Protein AF-A0A848IWP8-F1 (afdb_monomer)

Sequence (128 aa):
MKSLIDKLKAKYPDLVPRMKITKEGTDLKVEIDFANPKYKLWFTDENSESYVVGIDFLHSHFDSGDSEFNQEAALEYIEDIMNDEVVAIGIKDKEKDFLIATMGREEGIKQYGTENEKIEVVSFTKEN

Secondary structure (DSSP, 8-state):
---HHHHHHHH-TTTGGGEEEEEETTEEEEEEE-SSTTEEEEEEEETTTEEEEEEEETTEE-----TT--HHHHHHHHHHHHTT-EEEEEE--SS--EEEEEEEHHHHHHHHSSS-TTEEEE-TT---

Solvent-accessible surface area (backbone atoms only — not comparable to full-atom values): 7222 Å² total; per-residue (Å²): 133,83,52,66,66,56,53,44,46,72,76,40,62,83,50,51,88,38,50,45,79,47,77,57,89,92,25,44,37,38,36,37,61,45,85,29,82,58,37,32,42,35,35,36,43,45,86,88,63,42,43,46,57,29,47,37,38,60,87,23,81,48,75,65,79,50,94,78,32,31,71,64,57,46,47,50,55,50,47,34,41,74,69,47,47,31,24,45,34,28,39,60,45,100,88,58,37,38,64,76,48,75,40,49,31,71,59,43,44,70,74,48,61,65,94,44,99,40,46,43,71,45,56,58,74,49,71,127

pLDDT: mean 71.05, std 11.41, range [45.16, 87.5]

Mean predicted aligned error: 8.87 Å

Organism: NCBI:txid2729599

Radius of gyration: 14.9 Å; Cα contacts (8 Å, |Δi|>4): 231; chains: 1; bounding box: 36×28×39 Å

Nearest PDB structures (foldseek):
  7zhm-assembly2_D  TM=5.541E-01  e=7.688E-01  Salmonella enterica subsp. enterica serovar Typhimurium
  4nck-assembly2_B  TM=4.415E-01  e=9.103E+00  Pyrococcus furiosus DSM 3638

Structure (mmCIF, N/CA/C/O backbone):
data_AF-A0A848IWP8-F1
#
_entry.id   AF-A0A848IWP8-F1
#
loop_
_atom_site.group_PDB
_atom_site.id
_atom_site.type_symbol
_atom_site.label_atom_id
_atom_site.label_alt_id
_atom_site.label_comp_id
_atom_site.label_asym_id
_atom_site.label_entity_id
_atom_site.label_seq_id
_atom_site.pdbx_PDB_ins_code
_atom_site.Cartn_x
_atom_site.Cartn_y
_atom_site.Cartn_z
_atom_site.occupancy
_atom_site.B_iso_or_equiv
_atom_site.auth_seq_id
_atom_site.auth_comp_id
_atom_site.auth_asym_id
_atom_site.auth_atom_id
_atom_site.pdbx_PDB_model_num
ATOM 1 N N . MET A 1 1 ? 13.155 -10.454 -18.792 1.00 57.91 1 MET A N 1
ATOM 2 C CA . MET A 1 1 ? 12.109 -10.524 -17.749 1.00 57.91 1 MET A CA 1
ATOM 3 C C . MET A 1 1 ? 11.425 -9.158 -17.704 1.00 57.91 1 MET A C 1
ATOM 5 O O . MET A 1 1 ? 12.130 -8.180 -17.914 1.00 57.91 1 MET A O 1
ATOM 9 N N . LYS A 1 2 ? 10.092 -9.063 -17.574 1.00 66.38 2 LYS A N 1
ATOM 10 C CA . LYS A 1 2 ? 9.397 -7.757 -17.475 1.00 66.38 2 LYS A CA 1
ATOM 11 C C . LYS A 1 2 ? 9.552 -7.204 -16.054 1.00 66.38 2 LYS A C 1
ATOM 13 O O . LYS A 1 2 ? 9.418 -7.987 -15.116 1.00 66.38 2 LYS A O 1
ATOM 18 N N . SER A 1 3 ? 9.800 -5.902 -15.901 1.00 78.00 3 SER A N 1
ATOM 19 C CA . SER A 1 3 ? 9.917 -5.258 -14.579 1.00 78.00 3 SER A CA 1
ATOM 20 C C . SER A 1 3 ? 8.578 -5.265 -13.825 1.00 78.00 3 SER A C 1
ATOM 22 O O . SER A 1 3 ? 7.523 -5.463 -14.437 1.00 78.00 3 SER A O 1
ATOM 24 N N . LEU A 1 4 ? 8.584 -5.058 -12.499 1.00 77.19 4 LEU A N 1
ATOM 25 C CA . LEU A 1 4 ? 7.340 -4.953 -11.711 1.00 77.19 4 LEU A CA 1
ATOM 26 C C . LEU A 1 4 ? 6.468 -3.802 -12.226 1.00 77.19 4 LEU A C 1
ATOM 28 O O . LEU A 1 4 ? 5.260 -3.952 -12.381 1.00 77.19 4 LEU A O 1
ATOM 32 N N . ILE A 1 5 ? 7.111 -2.703 -12.622 1.00 80.12 5 ILE A N 1
ATOM 33 C CA . ILE A 1 5 ? 6.477 -1.547 -13.257 1.00 80.12 5 ILE A CA 1
ATOM 34 C C . ILE A 1 5 ? 5.736 -1.954 -14.536 1.00 80.12 5 ILE A C 1
ATOM 36 O O . ILE A 1 5 ? 4.603 -1.528 -14.745 1.00 80.12 5 ILE A O 1
ATOM 40 N N . ASP A 1 6 ? 6.339 -2.784 -15.391 1.00 83.38 6 ASP A N 1
ATOM 41 C CA . ASP A 1 6 ? 5.694 -3.236 -16.631 1.00 83.38 6 ASP A CA 1
ATOM 42 C C . ASP A 1 6 ? 4.498 -4.156 -16.359 1.00 83.38 6 ASP A C 1
ATOM 44 O O . ASP A 1 6 ? 3.495 -4.083 -17.073 1.00 83.38 6 ASP A O 1
ATOM 48 N N . LYS A 1 7 ? 4.590 -5.018 -15.335 1.00 83.31 7 LYS A N 1
ATOM 49 C CA . LYS A 1 7 ? 3.475 -5.877 -14.900 1.00 83.31 7 LYS A CA 1
ATOM 50 C C . LYS A 1 7 ? 2.315 -5.030 -14.361 1.00 83.31 7 LYS A C 1
ATOM 52 O O . LYS A 1 7 ? 1.184 -5.212 -14.808 1.00 83.31 7 LYS A O 1
ATOM 57 N N . LEU A 1 8 ? 2.606 -4.053 -13.499 1.00 81.50 8 LEU A N 1
ATOM 58 C CA . LEU A 1 8 ? 1.615 -3.122 -12.951 1.00 81.50 8 LEU A CA 1
ATOM 59 C C . LEU A 1 8 ? 0.950 -2.284 -14.043 1.00 81.50 8 LEU A C 1
ATOM 61 O O . LEU A 1 8 ? -0.271 -2.243 -14.106 1.00 81.50 8 LEU A O 1
ATOM 65 N N . LYS A 1 9 ? 1.720 -1.692 -14.963 1.00 86.25 9 LYS A N 1
ATOM 66 C CA . LYS A 1 9 ? 1.172 -0.918 -16.093 1.00 86.25 9 LYS A CA 1
ATOM 67 C C . LYS A 1 9 ? 0.245 -1.743 -16.984 1.00 86.25 9 LYS A C 1
ATOM 69 O O . LYS A 1 9 ? -0.724 -1.210 -17.515 1.00 86.25 9 LYS A O 1
ATOM 74 N N . ALA A 1 10 ? 0.562 -3.023 -17.185 1.00 87.06 10 ALA A N 1
ATOM 75 C CA . ALA A 1 10 ? -0.248 -3.912 -18.008 1.00 87.06 10 ALA A CA 1
ATOM 76 C C . ALA A 1 10 ? -1.560 -4.317 -17.320 1.00 87.06 10 ALA A C 1
ATOM 78 O O . ALA A 1 10 ? -2.572 -4.461 -18.003 1.00 87.06 10 ALA A O 1
ATOM 79 N N . LYS A 1 11 ? -1.539 -4.515 -15.996 1.00 84.12 11 LYS A N 1
ATOM 80 C CA . LYS A 1 11 ? -2.695 -4.986 -15.221 1.00 84.12 11 LYS A CA 1
ATOM 81 C C . LYS A 1 11 ? -3.590 -3.844 -14.717 1.00 84.12 11 LYS A C 1
ATOM 83 O O . LYS A 1 11 ? -4.806 -3.993 -14.733 1.00 84.12 11 LYS A O 1
ATOM 88 N N . TYR A 1 12 ? -2.997 -2.703 -14.366 1.00 83.44 12 TYR A N 1
ATOM 89 C CA . TYR A 1 12 ? -3.645 -1.528 -13.771 1.00 83.44 12 TYR A CA 1
ATOM 90 C C . TYR A 1 12 ? -3.296 -0.234 -14.534 1.00 83.44 12 TYR A C 1
ATOM 92 O O . TYR A 1 12 ? -2.571 0.633 -14.033 1.00 83.44 12 TYR A O 1
ATOM 100 N N . PRO A 1 13 ? -3.765 -0.082 -15.787 1.00 86.06 13 PRO A N 1
ATOM 101 C CA . PRO A 1 13 ? -3.453 1.090 -16.609 1.00 86.06 13 PRO A CA 1
ATOM 102 C C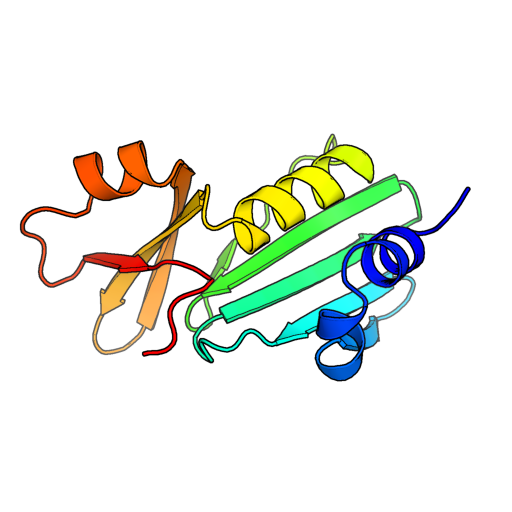 . PRO A 1 13 ? -4.000 2.407 -16.028 1.00 86.06 13 PRO A C 1
ATOM 104 O O . PRO A 1 13 ? -3.479 3.481 -16.326 1.00 86.06 13 PRO A O 1
ATOM 107 N N . ASP A 1 14 ? -5.029 2.335 -15.189 1.00 82.00 14 ASP A N 1
ATOM 108 C CA . ASP A 1 14 ? -5.663 3.446 -14.477 1.00 82.00 14 ASP A CA 1
ATOM 109 C C . ASP A 1 14 ? -4.813 4.003 -13.324 1.00 82.00 14 ASP A C 1
ATOM 111 O O . ASP A 1 14 ? -4.961 5.174 -12.963 1.00 82.00 14 ASP A O 1
ATOM 115 N N . LEU A 1 15 ? -3.882 3.207 -12.790 1.00 76.62 15 LEU A N 1
ATOM 116 C CA . LEU A 1 15 ? -2.915 3.660 -11.789 1.00 76.62 15 LEU A CA 1
ATOM 117 C C . LEU A 1 15 ? -1.764 4.447 -12.404 1.00 76.62 15 LEU A C 1
ATOM 119 O O . LEU A 1 15 ? -1.159 5.266 -11.721 1.00 76.62 15 LEU A O 1
ATOM 123 N N . VAL A 1 16 ? -1.468 4.251 -13.691 1.00 82.12 16 VAL A N 1
ATOM 124 C CA . VAL A 1 16 ? -0.308 4.862 -14.363 1.00 82.12 16 VAL A CA 1
ATOM 125 C C . VAL A 1 16 ? -0.255 6.389 -14.218 1.00 82.12 16 VAL A C 1
ATOM 127 O O . VAL A 1 16 ? 0.821 6.899 -13.909 1.00 82.12 16 VAL A O 1
ATOM 130 N N . PRO A 1 17 ? -1.364 7.143 -14.354 1.00 84.88 17 PRO A N 1
ATOM 131 C CA . PRO A 1 17 ? -1.364 8.588 -14.112 1.00 84.88 17 PRO A CA 1
ATOM 132 C C . PRO A 1 17 ? -1.088 8.989 -12.652 1.00 84.88 17 PRO A C 1
ATOM 134 O O . PRO A 1 17 ? -0.779 10.149 -12.395 1.00 84.88 17 PRO A O 1
ATOM 137 N N . ARG A 1 18 ? -1.226 8.056 -11.702 1.00 83.12 18 ARG A N 1
ATOM 138 C CA . ARG A 1 18 ? -1.004 8.245 -10.258 1.00 83.12 18 ARG A CA 1
ATOM 139 C C . ARG A 1 18 ? 0.368 7.748 -9.796 1.00 83.12 18 ARG A C 1
ATOM 141 O O . ARG A 1 18 ? 0.721 7.943 -8.636 1.00 83.12 18 ARG A O 1
ATOM 148 N N . MET A 1 19 ? 1.132 7.114 -10.688 1.00 86.75 19 MET A N 1
ATOM 149 C CA . MET A 1 19 ? 2.479 6.631 -10.402 1.00 86.75 19 MET A CA 1
ATOM 150 C C . MET A 1 19 ? 3.499 7.767 -10.515 1.00 86.75 19 MET A C 1
ATOM 152 O O . MET A 1 19 ? 3.607 8.429 -11.549 1.00 86.75 19 MET A O 1
ATOM 156 N N . LYS A 1 20 ? 4.319 7.933 -9.482 1.00 87.50 20 LYS A N 1
ATOM 157 C CA . LYS A 1 20 ? 5.521 8.769 -9.478 1.00 87.50 20 LYS A CA 1
ATOM 158 C C . LYS A 1 20 ? 6.731 7.856 -9.416 1.00 87.50 20 LYS A C 1
ATOM 160 O O . LYS A 1 20 ? 6.817 7.000 -8.546 1.00 87.50 20 LYS A O 1
ATOM 165 N N . ILE A 1 21 ? 7.650 8.017 -10.360 1.00 86.12 21 ILE A N 1
ATOM 166 C CA . ILE A 1 21 ? 8.861 7.198 -10.438 1.00 86.12 21 ILE A CA 1
ATOM 167 C C . ILE A 1 21 ? 10.052 8.111 -10.175 1.00 86.12 21 ILE A C 1
ATOM 169 O O . ILE A 1 21 ? 10.294 9.048 -10.939 1.00 86.12 21 ILE A O 1
ATOM 173 N N . THR A 1 22 ? 10.790 7.818 -9.113 1.00 85.75 22 THR A N 1
ATOM 174 C CA . THR A 1 22 ? 11.962 8.569 -8.666 1.00 85.75 22 THR A CA 1
ATOM 175 C C . THR A 1 22 ? 13.165 7.637 -8.646 1.00 85.75 22 THR A C 1
ATOM 177 O O . THR A 1 22 ? 13.056 6.473 -8.274 1.00 85.75 22 THR A O 1
ATOM 180 N N . LYS A 1 23 ? 14.329 8.133 -9.069 1.00 81.56 23 LYS A N 1
ATOM 181 C CA . LYS A 1 23 ? 15.581 7.380 -8.981 1.00 81.56 23 LYS A CA 1
ATOM 182 C C . LYS A 1 23 ? 16.360 7.832 -7.750 1.00 81.56 23 LYS A C 1
ATOM 184 O O . LYS A 1 23 ? 16.725 9.004 -7.671 1.00 81.56 23 LYS A O 1
ATOM 189 N N . GLU A 1 24 ? 16.642 6.908 -6.840 1.00 77.62 24 GLU A N 1
ATOM 190 C CA . GLU A 1 24 ? 17.393 7.155 -5.608 1.00 77.62 24 GLU A CA 1
ATOM 191 C C . GLU A 1 24 ? 18.657 6.288 -5.623 1.00 77.62 24 GLU A C 1
ATOM 193 O O . GLU A 1 24 ? 18.628 5.092 -5.368 1.00 77.62 24 GLU A O 1
ATOM 198 N N . GLY A 1 25 ? 19.791 6.877 -6.016 1.00 77.12 25 GLY A N 1
ATOM 199 C CA . GLY A 1 25 ? 21.030 6.115 -6.195 1.00 77.12 25 GLY A CA 1
ATOM 200 C C . GLY A 1 25 ? 20.933 5.085 -7.329 1.00 77.12 25 GLY A C 1
ATOM 201 O O . GLY A 1 25 ? 20.764 5.453 -8.499 1.00 77.12 25 GLY A O 1
ATOM 202 N N . THR A 1 26 ? 21.107 3.806 -6.989 1.00 71.06 26 THR A N 1
ATOM 203 C CA . THR A 1 26 ? 20.940 2.666 -7.908 1.00 71.06 26 THR A CA 1
ATOM 204 C C . THR A 1 26 ? 19.492 2.228 -8.057 1.00 71.06 26 THR A C 1
ATOM 206 O O . THR A 1 26 ? 19.175 1.581 -9.054 1.00 71.06 26 THR A O 1
ATOM 209 N N . ASP A 1 27 ? 18.623 2.645 -7.141 1.00 71.94 27 ASP A N 1
ATOM 210 C CA . ASP A 1 27 ? 17.312 2.042 -6.966 1.00 71.94 27 ASP A CA 1
ATOM 211 C C . ASP A 1 27 ? 16.232 2.897 -7.636 1.00 71.94 27 ASP A C 1
ATOM 213 O O . ASP A 1 27 ? 16.333 4.129 -7.761 1.00 71.94 27 ASP A O 1
ATOM 217 N N . LEU A 1 28 ? 15.185 2.230 -8.119 1.00 76.31 28 LEU A N 1
ATOM 218 C CA . LEU A 1 28 ? 13.989 2.892 -8.632 1.00 76.31 28 LEU A CA 1
ATOM 219 C C . LEU A 1 28 ? 12.905 2.835 -7.571 1.00 76.31 28 LEU A C 1
ATOM 221 O O . LEU A 1 28 ? 12.390 1.760 -7.285 1.00 76.31 28 LEU A O 1
ATOM 225 N N . LYS A 1 29 ? 12.525 3.998 -7.043 1.00 79.62 29 LYS A N 1
ATOM 226 C CA . LYS A 1 29 ? 11.368 4.149 -6.172 1.00 79.62 29 LYS A CA 1
ATOM 227 C C . LYS A 1 29 ? 10.143 4.463 -7.015 1.00 79.62 29 LYS A C 1
ATOM 229 O O . LYS A 1 29 ? 10.140 5.407 -7.808 1.00 79.62 29 LYS A O 1
ATOM 234 N N . VAL A 1 30 ? 9.086 3.695 -6.830 1.00 80.56 30 VAL A N 1
ATOM 235 C CA . VAL A 1 30 ? 7.787 3.939 -7.447 1.00 80.56 30 VAL A CA 1
ATOM 236 C C . VAL A 1 30 ? 6.796 4.206 -6.344 1.00 80.56 30 VAL A C 1
ATOM 238 O O . VAL A 1 30 ? 6.627 3.366 -5.478 1.00 80.56 30 VAL A O 1
ATOM 241 N N . GLU A 1 31 ? 6.138 5.352 -6.387 1.00 84.69 31 GLU A N 1
ATOM 242 C CA . GLU A 1 31 ? 5.076 5.729 -5.462 1.00 84.69 31 GLU A CA 1
ATOM 243 C C . GLU A 1 31 ? 3.750 5.768 -6.225 1.00 84.69 31 GLU A C 1
ATOM 245 O O . GLU A 1 31 ? 3.688 6.306 -7.330 1.00 84.69 31 GLU A O 1
ATOM 250 N N . ILE A 1 32 ? 2.687 5.204 -5.659 1.00 81.62 32 ILE A N 1
ATOM 251 C CA . ILE A 1 32 ? 1.335 5.240 -6.223 1.00 81.62 32 ILE A CA 1
ATOM 252 C C . ILE A 1 32 ? 0.434 5.965 -5.230 1.00 81.62 32 ILE A C 1
ATOM 254 O O . ILE A 1 32 ? 0.215 5.484 -4.116 1.00 81.62 32 ILE A O 1
ATOM 258 N N . ASP A 1 33 ? -0.079 7.127 -5.640 1.00 76.69 33 ASP A N 1
ATOM 259 C CA . ASP A 1 33 ? -1.048 7.890 -4.852 1.00 76.69 33 ASP A CA 1
ATOM 260 C C . ASP A 1 33 ? -2.449 7.259 -4.997 1.00 76.69 33 ASP A C 1
ATOM 262 O O . ASP A 1 33 ? -2.956 7.073 -6.110 1.00 76.69 33 ASP A O 1
ATOM 266 N N . PHE A 1 34 ? -3.099 6.944 -3.875 1.00 71.75 34 PHE A N 1
ATOM 267 C CA . PHE A 1 34 ? -4.461 6.400 -3.851 1.00 71.75 34 PHE A CA 1
ATOM 268 C C . PHE A 1 34 ? -5.515 7.501 -3.696 1.00 71.75 34 PHE A C 1
ATOM 270 O O . PHE A 1 34 ? -5.205 8.648 -3.381 1.00 71.75 34 PHE A O 1
ATOM 277 N N . ALA A 1 35 ? -6.790 7.151 -3.920 1.00 66.44 35 ALA A N 1
ATOM 278 C CA . ALA A 1 35 ? -7.904 8.083 -3.712 1.00 66.44 35 ALA A CA 1
ATOM 279 C C . ALA A 1 35 ? -7.999 8.535 -2.244 1.00 66.44 35 ALA A C 1
ATOM 281 O O . ALA A 1 35 ? -8.360 9.676 -1.965 1.00 66.44 35 ALA A O 1
ATOM 282 N N . ASN A 1 36 ? -7.618 7.659 -1.309 1.00 66.38 36 ASN A N 1
ATOM 283 C CA . ASN A 1 36 ? -7.418 8.026 0.081 1.00 66.38 36 ASN A CA 1
ATOM 284 C C . ASN A 1 36 ? -6.022 8.663 0.253 1.00 66.38 36 ASN A C 1
ATOM 286 O O . ASN A 1 36 ? -5.023 7.944 0.203 1.00 66.38 36 ASN A O 1
ATOM 290 N N . PRO A 1 37 ? -5.923 9.986 0.500 1.00 64.56 37 PRO A N 1
ATOM 291 C CA . PRO A 1 37 ? -4.642 10.697 0.554 1.00 64.56 37 PRO A CA 1
ATOM 292 C C . PRO A 1 37 ? -3.796 10.326 1.776 1.00 64.56 37 PRO A C 1
ATOM 294 O O . PRO A 1 37 ? -2.634 10.717 1.856 1.00 64.56 37 PRO A O 1
ATOM 297 N N . LYS A 1 38 ? -4.370 9.581 2.732 1.00 62.59 38 LYS A N 1
ATOM 298 C CA . LYS A 1 38 ? -3.642 9.006 3.867 1.00 62.59 38 LYS A CA 1
ATOM 299 C C . LYS A 1 38 ? -2.703 7.867 3.459 1.00 62.59 38 LYS A C 1
ATOM 301 O O . LYS A 1 38 ? -1.975 7.391 4.324 1.00 62.59 38 LYS A O 1
ATOM 306 N N . TYR A 1 39 ? -2.762 7.434 2.196 1.00 67.62 39 TYR A N 1
ATOM 307 C CA . TYR A 1 39 ? -2.044 6.277 1.686 1.00 67.62 39 TYR A CA 1
ATOM 308 C C . TYR A 1 39 ? -1.219 6.593 0.459 1.00 67.62 39 TYR A C 1
ATOM 310 O O . TYR A 1 39 ? -1.699 7.166 -0.524 1.00 67.62 39 TYR A O 1
ATOM 318 N N . LYS A 1 40 ? 0.003 6.075 0.495 1.00 70.94 40 LYS A N 1
ATOM 319 C CA . LYS A 1 40 ? 0.809 5.842 -0.693 1.00 70.94 40 LYS A CA 1
ATOM 320 C C . LYS A 1 40 ? 1.378 4.445 -0.616 1.00 70.94 40 LYS A C 1
ATOM 322 O O . LYS A 1 40 ? 1.907 4.046 0.418 1.00 70.94 40 LYS A O 1
ATOM 327 N N . LEU A 1 41 ? 1.277 3.721 -1.715 1.00 74.00 41 LEU A N 1
ATOM 328 C CA . LEU A 1 41 ? 2.076 2.522 -1.906 1.00 74.00 41 LEU A CA 1
ATOM 329 C C . LEU A 1 41 ? 3.422 2.967 -2.452 1.00 74.00 41 LEU A C 1
ATOM 331 O O . LEU A 1 41 ? 3.454 3.790 -3.369 1.00 74.00 41 LEU A O 1
ATOM 335 N N . TRP A 1 42 ? 4.512 2.417 -1.940 1.00 75.94 42 TRP A N 1
ATOM 336 C CA . TRP A 1 42 ? 5.806 2.572 -2.579 1.00 75.94 42 TRP A CA 1
ATOM 337 C C . TRP A 1 42 ? 6.502 1.234 -2.745 1.00 75.94 42 TRP A C 1
ATOM 339 O O . TRP A 1 42 ? 6.321 0.333 -1.929 1.00 75.94 42 TRP A O 1
ATOM 349 N N . PHE A 1 43 ? 7.297 1.115 -3.803 1.00 74.75 43 PHE A N 1
ATOM 350 C CA . PHE A 1 43 ? 8.243 0.022 -3.917 1.00 74.75 43 PHE A CA 1
ATOM 351 C C . PHE A 1 43 ? 9.579 0.455 -4.496 1.00 74.75 43 PHE A C 1
ATOM 353 O O . PHE A 1 43 ? 9.628 1.334 -5.361 1.00 74.75 43 PHE A O 1
ATOM 360 N N . THR A 1 44 ? 10.652 -0.153 -3.998 1.00 70.88 44 THR A N 1
ATOM 361 C CA . THR A 1 44 ? 12.012 0.012 -4.513 1.00 70.88 44 THR A CA 1
ATOM 362 C C . THR A 1 44 ? 12.435 -1.230 -5.286 1.00 70.88 44 THR A C 1
ATOM 364 O O . THR A 1 44 ? 12.174 -2.354 -4.871 1.00 70.88 44 THR A O 1
ATOM 367 N N . ASP A 1 45 ? 13.057 -1.021 -6.442 1.00 67.81 45 ASP A N 1
ATOM 368 C CA . ASP A 1 45 ? 13.822 -2.055 -7.144 1.00 67.81 45 ASP A CA 1
ATOM 369 C C . ASP A 1 45 ? 15.261 -1.995 -6.618 1.00 67.81 45 ASP A C 1
ATOM 371 O O . ASP A 1 45 ? 16.086 -1.251 -7.155 1.00 67.81 45 ASP A O 1
ATOM 375 N N . GLU A 1 46 ? 15.525 -2.690 -5.507 1.00 56.69 46 GLU A N 1
ATOM 376 C CA . GLU A 1 46 ? 16.876 -2.823 -4.962 1.00 56.69 46 GLU A CA 1
ATOM 377 C C . GLU A 1 46 ? 17.593 -3.948 -5.715 1.00 56.69 46 GLU A C 1
ATOM 379 O O . GLU A 1 46 ? 17.258 -5.127 -5.590 1.00 56.69 46 GLU A O 1
ATOM 384 N N . ASN A 1 47 ? 18.579 -3.583 -6.540 1.00 54.31 47 ASN A N 1
ATOM 385 C CA . ASN A 1 47 ? 19.462 -4.520 -7.245 1.00 54.31 47 ASN A CA 1
ATOM 386 C C . ASN A 1 47 ? 18.760 -5.755 -7.857 1.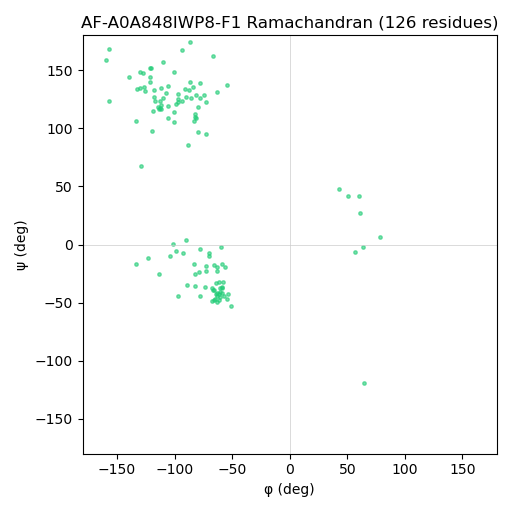00 54.31 47 ASN A C 1
ATOM 388 O O . ASN A 1 47 ? 19.255 -6.878 -7.750 1.00 54.31 47 ASN A O 1
ATOM 392 N N . SER A 1 48 ? 17.654 -5.549 -8.581 1.00 52.81 48 SER A N 1
ATOM 393 C CA . SER A 1 48 ? 16.990 -6.529 -9.459 1.00 52.81 48 SER A CA 1
ATOM 394 C C . SER A 1 48 ? 16.403 -7.799 -8.822 1.00 52.81 48 SER A C 1
ATOM 396 O O . SER A 1 48 ? 15.782 -8.577 -9.552 1.00 52.81 48 SER A O 1
ATOM 398 N N . GLU A 1 49 ? 16.532 -8.012 -7.508 1.00 52.53 49 GLU A N 1
ATOM 399 C CA . GLU A 1 49 ? 16.050 -9.237 -6.843 1.00 52.53 49 GLU A CA 1
ATOM 400 C C . GLU A 1 49 ? 15.255 -9.005 -5.549 1.00 52.53 49 GLU A C 1
ATOM 402 O O . GLU A 1 49 ? 14.497 -9.897 -5.166 1.00 52.53 49 GLU A O 1
ATOM 407 N N . SER A 1 50 ? 15.333 -7.824 -4.927 1.00 55.22 50 SER A N 1
ATOM 408 C CA . SER A 1 50 ? 14.567 -7.493 -3.720 1.00 55.22 50 SER A CA 1
ATOM 409 C C . SER A 1 50 ? 13.615 -6.327 -3.961 1.00 55.22 50 SER A C 1
ATOM 411 O O . SER A 1 50 ? 14.013 -5.259 -4.432 1.00 55.22 50 SER A O 1
ATOM 413 N N . TYR A 1 51 ? 12.342 -6.546 -3.627 1.00 63.2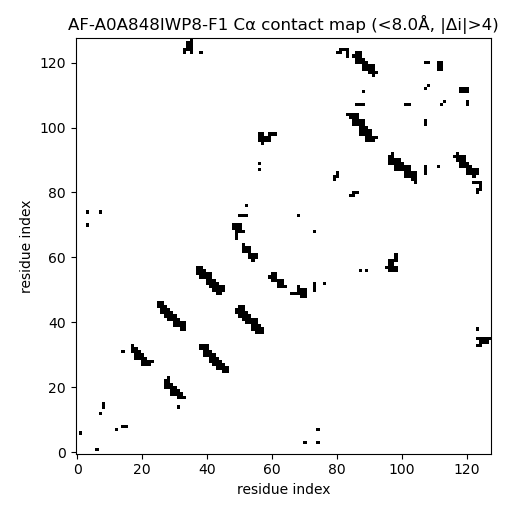2 51 TYR A N 1
ATOM 414 C CA . TYR A 1 51 ? 11.301 -5.527 -3.688 1.00 63.22 51 TYR A CA 1
ATOM 415 C C . TYR A 1 51 ? 10.826 -5.229 -2.279 1.00 63.22 51 TYR A C 1
ATOM 417 O O . TYR A 1 51 ? 10.231 -6.089 -1.635 1.00 63.22 51 TYR A O 1
ATOM 425 N N . VAL A 1 52 ? 11.019 -3.999 -1.819 1.00 61.69 52 VAL A N 1
ATOM 426 C CA . VAL A 1 52 ? 10.303 -3.538 -0.630 1.00 61.69 52 VAL A CA 1
ATOM 427 C C . VAL A 1 52 ? 8.966 -3.016 -1.101 1.00 61.69 52 VAL A C 1
ATOM 429 O O . VAL A 1 52 ? 8.934 -2.174 -1.989 1.00 61.69 52 VAL A O 1
ATOM 432 N N . VAL A 1 53 ? 7.868 -3.507 -0.534 1.00 62.53 53 VAL A N 1
ATOM 433 C CA . VAL A 1 53 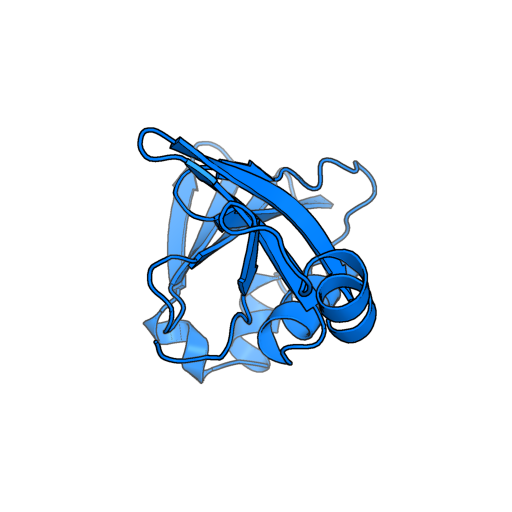? 6.552 -2.897 -0.725 1.00 62.53 53 VAL A CA 1
ATOM 434 C C . VAL A 1 53 ? 6.121 -2.313 0.603 1.00 62.53 53 VAL A C 1
ATOM 436 O O . VAL A 1 53 ? 5.971 -3.036 1.589 1.00 62.53 53 VAL A O 1
ATOM 439 N N . GLY A 1 54 ? 5.967 -0.994 0.624 1.00 62.44 54 GLY A N 1
ATOM 440 C CA . GLY A 1 54 ? 5.606 -0.247 1.812 1.00 62.44 54 GLY A CA 1
ATOM 441 C C . GLY A 1 54 ? 4.320 0.536 1.621 1.00 62.44 54 GLY A C 1
ATOM 442 O O . GLY A 1 54 ? 3.966 0.968 0.520 1.00 62.44 54 GLY A O 1
ATOM 443 N N . ILE A 1 55 ? 3.632 0.743 2.736 1.00 64.38 55 ILE A N 1
ATOM 444 C CA . ILE A 1 55 ? 2.458 1.600 2.827 1.00 64.38 55 ILE A CA 1
ATOM 445 C C . ILE A 1 55 ? 2.854 2.791 3.688 1.00 64.38 55 ILE A C 1
ATOM 447 O O . ILE A 1 55 ? 3.191 2.617 4.857 1.00 64.38 55 ILE A O 1
ATOM 451 N N . ASP A 1 56 ? 2.827 3.991 3.116 1.00 63.22 56 ASP A N 1
ATOM 452 C CA . ASP A 1 56 ? 2.896 5.219 3.902 1.00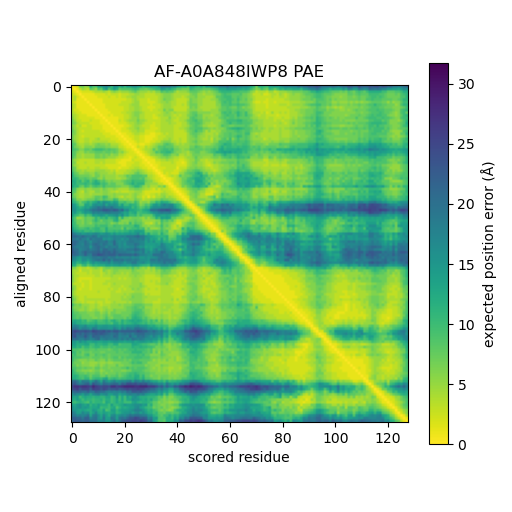 63.22 56 ASP A CA 1
ATOM 453 C C . ASP A 1 56 ? 1.500 5.477 4.465 1.00 63.22 56 ASP A C 1
ATOM 455 O O . ASP A 1 56 ? 0.614 5.959 3.757 1.00 63.22 56 ASP A O 1
ATOM 459 N N . PHE A 1 57 ? 1.293 5.061 5.714 1.00 59.41 57 PHE A N 1
ATOM 460 C CA . PHE A 1 57 ? 0.097 5.376 6.481 1.00 59.41 57 PHE A CA 1
ATOM 461 C C . PHE A 1 57 ? 0.427 6.514 7.438 1.00 59.41 57 PHE A C 1
ATOM 463 O O . PHE A 1 57 ? 1.109 6.305 8.441 1.00 59.41 57 PHE A O 1
ATOM 470 N N . LEU A 1 58 ? -0.057 7.719 7.124 1.00 52.38 58 LEU A N 1
ATOM 471 C CA . LEU A 1 58 ? 0.065 8.896 7.991 1.00 52.38 58 LEU A CA 1
ATOM 472 C C . LEU A 1 58 ? 1.515 9.164 8.482 1.00 52.38 58 LEU A C 1
ATOM 474 O O . LEU A 1 58 ? 1.730 9.517 9.640 1.00 52.38 58 LEU A O 1
ATOM 478 N N . HIS A 1 59 ? 2.509 9.022 7.590 1.00 49.44 59 HIS A N 1
ATOM 479 C CA . HIS A 1 59 ? 3.957 9.183 7.833 1.00 49.44 59 HIS A CA 1
ATOM 480 C C . HIS A 1 59 ? 4.668 8.012 8.528 1.00 49.44 59 HIS A C 1
ATOM 482 O O . HIS A 1 59 ? 5.859 8.117 8.848 1.00 49.44 59 HIS A O 1
ATOM 488 N N . SER A 1 60 ? 3.984 6.889 8.745 1.00 45.50 60 SER A N 1
ATOM 489 C CA . SER A 1 60 ? 4.591 5.664 9.262 1.00 45.50 60 SER A CA 1
ATOM 490 C C . SER A 1 60 ? 4.937 4.699 8.135 1.00 45.50 60 SER A C 1
ATOM 492 O O . SER A 1 60 ? 4.106 4.392 7.285 1.00 45.50 60 SER A O 1
ATOM 494 N N . HIS A 1 61 ? 6.181 4.219 8.153 1.00 50.28 61 HIS A N 1
ATOM 495 C CA . HIS A 1 61 ? 6.724 3.290 7.169 1.00 50.28 61 HIS A CA 1
ATOM 496 C C . HIS A 1 61 ? 6.623 1.874 7.739 1.00 50.28 61 HIS A C 1
ATOM 498 O O . HIS A 1 61 ? 7.131 1.624 8.832 1.00 50.28 61 HIS A O 1
ATOM 504 N N . PHE A 1 62 ? 5.993 0.956 7.009 1.00 49.50 62 PHE A N 1
ATOM 505 C CA . PHE A 1 62 ? 6.148 -0.472 7.267 1.00 49.50 62 PHE A CA 1
ATOM 506 C C . PHE A 1 62 ? 7.022 -1.053 6.170 1.00 49.50 62 PHE A C 1
ATOM 508 O O . PHE A 1 62 ? 6.624 -1.101 5.007 1.00 49.50 62 PHE A O 1
ATOM 515 N N . ASP A 1 63 ? 8.238 -1.401 6.562 1.00 52.88 63 ASP A N 1
ATOM 516 C CA . ASP A 1 63 ? 9.160 -2.153 5.736 1.00 52.88 63 ASP A CA 1
ATOM 517 C C . ASP A 1 63 ? 8.773 -3.623 5.886 1.00 52.88 63 ASP A C 1
ATOM 519 O O . ASP A 1 63 ? 8.862 -4.179 6.983 1.00 52.88 63 ASP A O 1
ATOM 523 N N . SER A 1 64 ? 8.263 -4.230 4.813 1.00 50.28 64 SER A N 1
ATOM 524 C CA . SER A 1 64 ? 8.016 -5.671 4.813 1.00 50.28 64 SER A CA 1
ATOM 525 C C . SER A 1 64 ? 9.318 -6.453 4.969 1.00 50.28 64 SER A C 1
ATOM 527 O O . SER A 1 64 ? 9.231 -7.587 5.421 1.00 50.28 64 SER A O 1
ATOM 529 N N . GLY A 1 65 ? 10.487 -5.843 4.698 1.00 45.16 65 GLY A N 1
ATOM 530 C CA . GLY A 1 65 ? 11.822 -6.196 5.202 1.00 45.16 65 GLY A CA 1
ATOM 531 C C . GLY A 1 65 ? 12.333 -7.618 4.960 1.00 45.16 65 GLY A C 1
ATOM 532 O O . GLY A 1 65 ? 13.486 -7.908 5.278 1.00 45.16 65 GLY A O 1
ATOM 533 N N . ASP A 1 66 ? 11.512 -8.515 4.424 1.00 51.75 66 ASP A N 1
ATOM 534 C CA . ASP A 1 66 ? 11.859 -9.907 4.243 1.00 51.75 66 ASP A CA 1
ATOM 535 C C . ASP A 1 66 ? 12.716 -10.024 2.992 1.00 51.75 66 ASP A C 1
ATOM 537 O O . ASP A 1 66 ? 12.285 -9.760 1.871 1.00 51.75 66 ASP A O 1
ATOM 541 N N . SER A 1 67 ? 13.946 -10.489 3.182 1.00 46.69 67 SER A N 1
ATOM 542 C CA . SER A 1 67 ? 14.906 -10.759 2.111 1.00 46.69 67 SER A CA 1
ATOM 543 C C . SER A 1 67 ? 14.426 -11.807 1.090 1.00 46.69 67 SER A C 1
ATOM 545 O O . SER A 1 67 ? 15.143 -12.098 0.137 1.00 46.69 67 SER A O 1
ATOM 547 N N . GLU A 1 68 ? 13.239 -12.392 1.290 1.00 52.84 68 GLU A N 1
ATOM 548 C CA . GLU A 1 68 ? 12.578 -13.346 0.390 1.00 52.84 68 GLU A CA 1
ATOM 549 C C . GLU A 1 68 ? 11.450 -12.717 -0.457 1.00 52.84 68 GLU A C 1
ATOM 551 O O . GLU A 1 68 ? 10.838 -13.411 -1.275 1.00 52.84 68 GLU A O 1
ATOM 556 N N . PHE A 1 69 ? 11.174 -11.413 -0.314 1.00 62.66 69 PHE A N 1
ATOM 557 C CA . PHE A 1 69 ? 10.135 -10.727 -1.087 1.00 62.66 69 PHE A CA 1
ATOM 558 C C . PHE A 1 69 ? 10.562 -10.532 -2.553 1.00 62.66 69 PHE A C 1
ATOM 560 O O . PHE A 1 69 ? 11.253 -9.583 -2.933 1.00 62.66 69 PHE A O 1
ATOM 567 N N . ASN A 1 70 ? 10.144 -11.476 -3.397 1.00 71.38 70 ASN A N 1
ATOM 568 C CA . ASN A 1 70 ? 10.381 -11.450 -4.837 1.00 71.38 70 ASN A CA 1
ATOM 569 C C . ASN A 1 70 ? 9.296 -10.647 -5.590 1.00 71.38 70 ASN A C 1
ATOM 571 O O . ASN A 1 70 ? 8.287 -10.218 -5.031 1.00 71.38 70 ASN A O 1
ATOM 575 N N . GLN A 1 71 ? 9.482 -10.467 -6.902 1.00 74.44 71 GLN A N 1
ATOM 576 C CA . GLN A 1 71 ? 8.576 -9.686 -7.757 1.00 74.44 71 GLN A CA 1
ATOM 577 C C . GLN A 1 71 ? 7.118 -10.185 -7.758 1.00 74.44 71 GLN A C 1
ATOM 579 O O . GLN A 1 71 ? 6.201 -9.402 -7.999 1.00 74.44 71 GLN A O 1
ATOM 584 N N . GLU A 1 72 ? 6.902 -11.491 -7.599 1.00 78.44 72 GLU A N 1
ATOM 585 C CA . GLU A 1 72 ? 5.567 -12.097 -7.638 1.00 78.44 72 GLU A CA 1
ATOM 586 C C . GLU A 1 72 ? 4.834 -11.852 -6.325 1.00 78.44 72 GLU A C 1
ATOM 588 O O . GLU A 1 72 ? 3.707 -11.372 -6.371 1.00 78.44 72 GLU A O 1
ATOM 593 N N . ALA A 1 73 ? 5.512 -12.037 -5.189 1.00 76.81 73 ALA A N 1
ATOM 594 C CA . ALA A 1 73 ? 4.989 -11.679 -3.872 1.00 76.81 73 ALA A CA 1
ATOM 595 C C . ALA A 1 73 ? 4.689 -10.173 -3.765 1.00 76.81 73 ALA A C 1
ATOM 597 O O . ALA A 1 73 ? 3.642 -9.774 -3.261 1.00 76.81 73 ALA A O 1
ATOM 598 N N . ALA A 1 74 ? 5.569 -9.325 -4.311 1.00 75.31 74 ALA A N 1
ATOM 599 C CA . ALA A 1 74 ? 5.342 -7.883 -4.376 1.00 75.31 74 ALA A CA 1
ATOM 600 C C . ALA A 1 74 ? 4.098 -7.532 -5.198 1.00 75.31 74 ALA A C 1
ATOM 602 O O . ALA A 1 74 ? 3.324 -6.665 -4.803 1.00 75.31 74 ALA A O 1
ATOM 603 N N . LEU A 1 75 ? 3.893 -8.197 -6.338 1.00 78.50 75 LEU A N 1
ATOM 604 C CA . LEU A 1 75 ? 2.702 -7.977 -7.147 1.00 78.50 75 LEU A CA 1
ATOM 605 C C . LEU A 1 75 ? 1.444 -8.470 -6.424 1.00 78.50 75 LEU A C 1
ATOM 607 O O . LEU A 1 75 ? 0.499 -7.701 -6.344 1.00 78.50 75 LEU A O 1
ATOM 611 N N . GLU A 1 76 ? 1.445 -9.686 -5.876 1.00 81.62 76 GLU A N 1
ATOM 612 C CA . GLU A 1 76 ? 0.319 -10.261 -5.123 1.00 81.62 76 GLU A CA 1
ATOM 613 C C . GLU A 1 76 ? -0.108 -9.346 -3.970 1.00 81.62 76 GLU A C 1
ATOM 615 O O . GLU A 1 76 ? -1.268 -8.960 -3.891 1.00 81.62 76 GLU A O 1
ATOM 620 N N . TYR A 1 77 ? 0.845 -8.851 -3.178 1.00 77.44 77 TYR A N 1
ATOM 621 C CA . TYR A 1 77 ? 0.548 -7.908 -2.100 1.00 77.44 77 TYR A CA 1
ATOM 622 C C . TYR A 1 77 ? -0.087 -6.598 -2.600 1.00 77.44 77 TYR A C 1
ATOM 624 O O . TYR A 1 77 ? -0.992 -6.047 -1.972 1.00 77.44 77 TYR A O 1
ATOM 632 N N . ILE A 1 78 ? 0.349 -6.089 -3.759 1.00 78.12 78 ILE A N 1
ATOM 633 C CA . ILE A 1 78 ? -0.285 -4.924 -4.390 1.00 78.12 78 ILE A CA 1
ATOM 634 C C . ILE A 1 78 ? -1.706 -5.268 -4.845 1.00 78.12 78 ILE A C 1
ATOM 636 O O . ILE A 1 78 ? -2.601 -4.438 -4.705 1.00 78.12 78 ILE A O 1
ATOM 640 N N . GLU A 1 79 ? -1.936 -6.468 -5.372 1.00 80.94 79 GLU A N 1
ATOM 641 C CA . GLU A 1 79 ? -3.265 -6.922 -5.786 1.00 80.94 79 GLU A CA 1
ATOM 642 C C . GLU A 1 79 ? -4.226 -7.010 -4.600 1.00 80.94 79 GLU A C 1
ATOM 644 O O . GLU A 1 79 ? -5.335 -6.485 -4.696 1.00 80.94 79 GLU A O 1
ATOM 649 N N . ASP A 1 80 ? -3.782 -7.556 -3.470 1.00 80.69 80 ASP A N 1
ATOM 650 C CA . ASP A 1 80 ? -4.571 -7.632 -2.237 1.00 80.69 80 ASP A CA 1
ATOM 651 C C . ASP A 1 80 ? -4.988 -6.235 -1.748 1.00 80.69 80 ASP A C 1
ATOM 653 O O . ASP A 1 80 ? -6.137 -6.012 -1.349 1.00 80.69 80 ASP A O 1
ATOM 657 N N . ILE A 1 81 ? -4.072 -5.260 -1.821 1.00 77.12 81 ILE A N 1
ATOM 658 C CA . ILE A 1 81 ? -4.347 -3.849 -1.503 1.00 77.12 81 ILE A CA 1
ATOM 659 C C . ILE A 1 81 ? -5.378 -3.270 -2.478 1.00 77.12 81 ILE A C 1
ATOM 661 O O . ILE A 1 81 ? -6.355 -2.645 -2.061 1.00 77.12 81 ILE A O 1
ATOM 665 N N . MET A 1 82 ? -5.169 -3.471 -3.781 1.00 76.69 82 MET A N 1
ATOM 666 C CA . MET A 1 82 ? -6.034 -2.944 -4.841 1.00 76.69 82 MET A CA 1
ATOM 667 C C . MET A 1 82 ? -7.452 -3.527 -4.792 1.00 76.69 82 MET A C 1
ATOM 669 O O . MET A 1 82 ? -8.410 -2.826 -5.121 1.00 76.69 82 MET A O 1
ATOM 673 N N . ASN A 1 83 ? -7.589 -4.786 -4.373 1.00 80.31 83 ASN A N 1
ATOM 674 C CA . ASN A 1 83 ? -8.858 -5.507 -4.283 1.00 80.31 83 ASN A CA 1
ATOM 675 C C . ASN A 1 83 ? -9.559 -5.344 -2.923 1.00 80.31 83 ASN A C 1
ATOM 677 O O . ASN A 1 83 ? -10.622 -5.925 -2.716 1.00 80.31 83 ASN A O 1
ATOM 681 N N . ASP A 1 84 ? -9.012 -4.521 -2.019 1.00 76.06 84 ASP A N 1
ATOM 682 C CA . ASP A 1 84 ? -9.550 -4.292 -0.671 1.00 76.06 84 ASP A CA 1
ATOM 683 C C . ASP A 1 84 ? -9.598 -5.571 0.199 1.00 76.06 84 ASP A C 1
ATOM 685 O O . ASP A 1 84 ? -10.428 -5.689 1.105 1.00 76.06 84 ASP A O 1
ATOM 689 N N . GLU A 1 85 ? -8.711 -6.536 -0.075 1.00 82.69 85 GLU A N 1
ATOM 690 C CA . GLU A 1 85 ? -8.615 -7.819 0.639 1.00 82.69 85 GLU A CA 1
ATOM 691 C C . GLU A 1 85 ? -7.816 -7.702 1.939 1.00 82.69 85 GLU A C 1
ATOM 693 O O . GLU A 1 85 ? -8.067 -8.435 2.899 1.00 82.69 85 GLU A O 1
ATOM 698 N N . VAL A 1 86 ? -6.915 -6.722 2.013 1.00 79.38 86 VAL A N 1
ATOM 699 C CA . VAL A 1 86 ? -6.180 -6.351 3.225 1.00 79.38 86 VAL A CA 1
ATOM 700 C C . VAL A 1 86 ? -6.636 -4.996 3.761 1.00 79.38 86 VAL A C 1
ATOM 702 O O . VAL A 1 86 ? -7.176 -4.157 3.041 1.00 79.38 86 VAL A 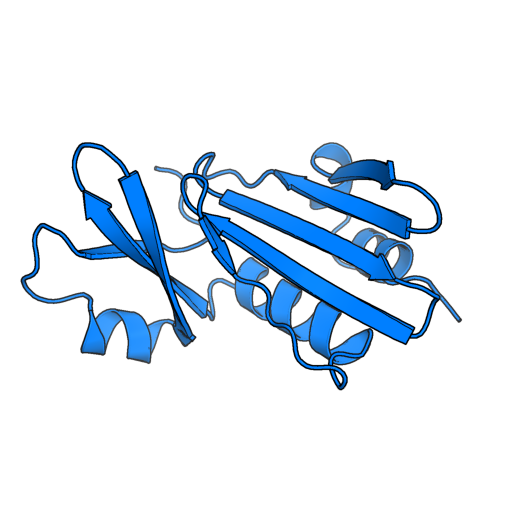O 1
ATOM 705 N N . VAL A 1 87 ? -6.406 -4.764 5.051 1.00 78.38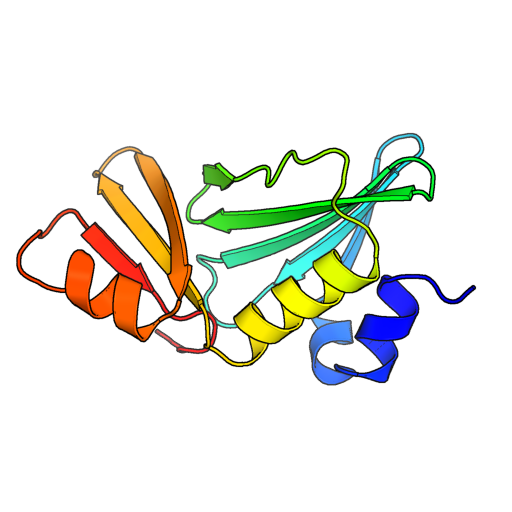 87 VAL A N 1
ATOM 706 C CA . VAL A 1 87 ? -6.611 -3.473 5.718 1.00 78.38 87 VAL A CA 1
ATOM 707 C C . VAL A 1 87 ? -5.355 -3.052 6.464 1.00 78.38 87 VAL A C 1
ATOM 709 O O . VAL A 1 87 ? -4.617 -3.879 7.005 1.00 78.38 87 VAL A O 1
ATOM 712 N N . ALA A 1 88 ? -5.140 -1.742 6.521 1.00 77.50 88 ALA A N 1
ATOM 713 C CA . ALA A 1 88 ? -4.160 -1.138 7.408 1.00 77.50 88 ALA A CA 1
ATOM 714 C C . ALA A 1 88 ? -4.802 -0.871 8.774 1.00 77.50 88 ALA A C 1
ATOM 716 O O . ALA A 1 88 ? -5.899 -0.309 8.857 1.00 77.50 88 ALA A O 1
ATOM 717 N N . ILE A 1 89 ? -4.097 -1.260 9.835 1.00 78.94 89 ILE A N 1
ATOM 718 C CA . ILE A 1 89 ? -4.479 -1.004 11.222 1.00 78.94 89 ILE A CA 1
ATOM 719 C C . ILE A 1 89 ? -3.572 0.084 11.772 1.00 78.94 89 ILE A C 1
ATOM 721 O O . ILE A 1 89 ? -2.357 -0.097 11.843 1.00 78.94 89 ILE A O 1
ATOM 725 N N . GLY A 1 90 ? -4.165 1.201 12.174 1.00 76.44 90 GLY A N 1
ATOM 726 C CA . GLY A 1 90 ? -3.451 2.374 12.652 1.00 76.44 90 GLY A CA 1
ATOM 727 C C . GLY A 1 90 ? -3.805 2.777 14.077 1.00 76.44 90 GLY A C 1
ATOM 728 O O . GLY A 1 90 ? -4.940 2.576 14.497 1.00 76.44 90 GLY A O 1
ATOM 729 N N . ILE A 1 91 ? -2.874 3.410 14.796 1.00 75.62 91 ILE A N 1
ATOM 730 C CA . ILE A 1 91 ? -3.180 4.222 15.980 1.00 75.62 91 ILE A CA 1
ATOM 731 C C . ILE A 1 91 ? -3.334 5.677 15.545 1.00 75.62 91 ILE A C 1
ATOM 733 O O . ILE A 1 91 ? -2.394 6.250 14.999 1.00 75.62 91 ILE A O 1
ATOM 737 N N . LYS A 1 92 ? -4.488 6.272 15.848 1.00 69.38 92 LYS A N 1
ATOM 738 C CA . LYS A 1 92 ? -4.718 7.716 15.848 1.00 69.38 92 LYS A CA 1
ATOM 739 C C . LYS A 1 92 ? -4.244 8.300 17.173 1.00 69.38 92 LYS A C 1
ATOM 741 O O . LYS A 1 92 ? -4.919 8.139 18.195 1.00 69.38 92 LYS A O 1
ATOM 746 N N . ASP A 1 93 ? -3.116 8.998 17.165 1.00 67.69 93 ASP A N 1
ATOM 747 C CA . ASP A 1 93 ? -2.716 9.877 18.266 1.00 67.69 93 ASP A CA 1
ATOM 748 C C . ASP A 1 93 ? -2.534 11.304 17.741 1.00 67.69 93 ASP A C 1
ATOM 750 O O . ASP A 1 93 ? -2.083 11.516 16.621 1.00 67.69 93 ASP A O 1
ATOM 754 N N . LYS A 1 94 ? -2.890 12.304 18.553 1.00 57.22 94 LYS A N 1
ATOM 755 C CA . LYS A 1 94 ? -2.981 13.722 18.150 1.00 57.22 94 LYS A CA 1
ATOM 756 C C . LYS A 1 94 ? -1.672 14.308 17.616 1.00 57.22 94 LYS A C 1
ATOM 758 O O . LYS A 1 94 ? -1.704 15.374 17.007 1.00 57.22 94 LYS A O 1
ATOM 763 N N . GLU A 1 95 ? -0.546 13.655 17.879 1.00 56.78 95 GLU A N 1
ATOM 764 C CA . GLU A 1 95 ? 0.780 14.124 17.479 1.00 56.78 95 GLU A CA 1
ATOM 765 C C . GLU A 1 95 ? 1.461 13.228 16.443 1.00 56.78 95 GLU A C 1
ATOM 767 O O . GLU A 1 95 ? 2.323 13.723 15.715 1.00 56.78 95 GLU A O 1
ATOM 772 N N . LYS A 1 96 ? 1.108 11.937 16.375 1.00 56.84 96 LYS A N 1
ATOM 773 C CA . LYS A 1 96 ? 1.715 10.963 15.462 1.00 56.84 96 LYS A CA 1
ATOM 774 C C . LYS A 1 96 ? 0.765 9.802 15.220 1.00 56.84 96 LYS A C 1
ATOM 776 O O . LYS A 1 96 ? 0.373 9.104 16.152 1.00 56.84 96 LYS A O 1
ATOM 781 N N . ASP A 1 97 ? 0.466 9.572 13.960 1.00 62.78 97 ASP A N 1
ATOM 782 C CA . ASP A 1 97 ? -0.283 8.410 13.532 1.00 62.78 97 ASP A CA 1
ATOM 783 C 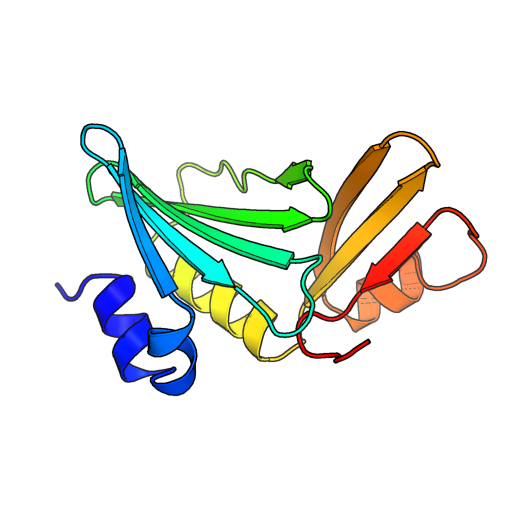C . ASP A 1 97 ? 0.689 7.266 13.203 1.00 62.78 97 ASP A C 1
ATOM 785 O O . ASP A 1 97 ? 1.708 7.466 12.534 1.00 62.78 97 ASP A O 1
ATOM 789 N N . PHE A 1 98 ? 0.389 6.061 13.692 1.00 68.12 98 PHE A N 1
ATOM 790 C CA . PHE A 1 98 ? 1.274 4.902 13.547 1.00 68.12 98 PHE A CA 1
ATOM 791 C C . PHE A 1 98 ? 0.576 3.714 12.912 1.00 68.12 98 PHE A C 1
ATOM 793 O O . PHE A 1 98 ? -0.497 3.327 13.367 1.00 68.12 98 PHE A O 1
ATOM 800 N N . LEU A 1 99 ? 1.207 3.088 11.916 1.00 72.69 99 LEU A N 1
ATOM 801 C CA . LEU A 1 99 ? 0.775 1.779 11.435 1.00 72.69 99 LEU A CA 1
ATOM 802 C C . LEU A 1 99 ? 1.182 0.704 12.451 1.00 72.69 99 LEU A C 1
ATOM 804 O O . LEU A 1 99 ? 2.337 0.637 12.863 1.00 72.69 99 LEU A O 1
ATOM 808 N N . ILE A 1 100 ? 0.229 -0.133 12.847 1.00 73.62 100 ILE A N 1
ATOM 809 C CA . ILE A 1 100 ? 0.432 -1.262 13.761 1.00 73.62 100 ILE A CA 1
ATOM 810 C C . ILE A 1 100 ? 0.618 -2.557 12.972 1.00 73.62 100 ILE A C 1
ATOM 812 O O . ILE A 1 100 ? 1.468 -3.372 13.316 1.00 73.62 100 ILE A O 1
ATOM 816 N N . ALA A 1 101 ? -0.214 -2.766 11.950 1.00 74.56 101 ALA A N 1
ATOM 817 C CA . ALA A 1 101 ? -0.240 -3.997 11.172 1.00 74.56 101 ALA A CA 1
ATOM 818 C C . ALA A 1 101 ? -0.893 -3.785 9.801 1.00 74.56 101 ALA A C 1
ATOM 820 O O . ALA A 1 101 ? -1.708 -2.876 9.615 1.00 74.56 101 ALA A O 1
ATOM 821 N N . THR A 1 102 ? -0.581 -4.689 8.874 1.00 75.06 102 THR A N 1
ATOM 822 C CA . THR A 1 102 ? -1.390 -4.963 7.682 1.00 75.06 102 THR A CA 1
ATOM 823 C C . THR A 1 102 ? -1.848 -6.414 7.762 1.00 75.06 102 THR A C 1
ATOM 825 O O . THR A 1 102 ? -1.069 -7.286 8.140 1.00 75.06 102 THR A O 1
ATOM 828 N N . MET A 1 103 ? -3.132 -6.671 7.524 1.00 80.19 103 MET A N 1
ATOM 829 C CA . MET A 1 103 ? -3.708 -8.017 7.638 1.00 80.19 103 MET A CA 1
ATOM 830 C C . MET A 1 103 ? -4.983 -8.144 6.811 1.00 80.19 103 MET A C 1
ATOM 832 O O . MET A 1 103 ? -5.527 -7.138 6.354 1.00 80.19 103 MET A O 1
ATOM 836 N N . GLY A 1 104 ? -5.468 -9.376 6.639 1.00 82.69 104 GLY A N 1
ATOM 837 C CA . GLY A 1 104 ? -6.709 -9.652 5.922 1.00 82.69 104 GLY A CA 1
ATOM 838 C C . GLY A 1 104 ? -7.881 -8.852 6.492 1.00 82.69 104 GLY A C 1
ATOM 839 O O . GLY A 1 104 ? -8.041 -8.733 7.708 1.00 82.69 104 GLY A O 1
ATOM 840 N N . ARG A 1 105 ? -8.710 -8.288 5.612 1.00 82.75 105 ARG A N 1
ATOM 841 C CA . ARG A 1 105 ? -9.784 -7.350 5.956 1.00 82.75 105 ARG A CA 1
ATOM 842 C C . ARG A 1 105 ? -10.696 -7.859 7.062 1.00 82.75 105 ARG A C 1
ATOM 844 O O . ARG A 1 105 ? -10.942 -7.142 8.030 1.00 82.75 105 ARG A O 1
ATOM 851 N N . GLU A 1 106 ? -11.241 -9.061 6.898 1.00 85.75 106 GLU A N 1
ATOM 852 C CA . GLU A 1 106 ? -12.205 -9.617 7.851 1.00 85.75 106 GLU A CA 1
ATOM 853 C C . GLU A 1 106 ? -11.576 -9.813 9.233 1.00 85.75 106 GLU A C 1
ATOM 855 O O . GLU A 1 106 ? -12.188 -9.478 10.248 1.00 85.75 106 GLU A O 1
ATOM 860 N N . GLU A 1 107 ? -10.334 -10.299 9.268 1.00 85.75 107 GLU A N 1
ATOM 861 C CA . GLU A 1 107 ? -9.566 -10.487 10.495 1.00 85.75 107 GLU A CA 1
ATOM 862 C C . GLU A 1 107 ? -9.248 -9.147 11.162 1.00 85.75 107 GLU A C 1
ATOM 864 O O . GLU A 1 107 ? -9.546 -8.968 12.343 1.00 85.75 107 GLU A O 1
ATOM 869 N N . GLY A 1 108 ? -8.758 -8.170 10.395 1.00 82.00 108 GLY A N 1
ATOM 870 C CA . GLY A 1 108 ? -8.455 -6.829 10.884 1.00 82.00 108 GLY A CA 1
ATOM 871 C C . GLY A 1 108 ? -9.679 -6.113 11.444 1.00 82.00 108 GLY A C 1
ATOM 872 O O . GLY A 1 108 ? -9.625 -5.573 12.546 1.00 82.00 108 GLY A O 1
ATOM 873 N N . ILE A 1 109 ? -10.822 -6.171 10.755 1.00 82.50 109 ILE A N 1
ATOM 874 C CA . ILE A 1 109 ? -12.081 -5.603 11.263 1.00 82.50 109 ILE A CA 1
ATOM 875 C C . ILE A 1 109 ? -12.539 -6.337 12.526 1.00 82.50 109 ILE A C 1
ATOM 877 O O . ILE A 1 109 ? -12.968 -5.696 13.482 1.00 82.50 109 ILE A O 1
ATOM 881 N N . LYS A 1 110 ? -12.448 -7.667 12.571 1.00 84.75 110 LYS A N 1
ATOM 882 C CA . LYS A 1 110 ? -12.861 -8.441 13.747 1.00 84.75 110 LYS A CA 1
ATOM 883 C C . LYS A 1 110 ? -11.980 -8.162 14.966 1.00 84.75 110 LYS A C 1
ATOM 885 O O . LYS A 1 110 ? -12.493 -8.117 16.080 1.00 84.75 110 LYS A O 1
ATOM 890 N N . GLN A 1 111 ? -10.674 -8.011 14.766 1.00 84.06 111 GLN A N 1
ATOM 891 C CA . GLN A 1 111 ? -9.702 -7.827 15.842 1.00 84.06 111 GLN A CA 1
ATOM 892 C C . GLN A 1 111 ? -9.616 -6.372 16.319 1.00 84.06 111 GLN A C 1
ATOM 894 O O . GLN A 1 111 ? -9.427 -6.132 17.511 1.00 84.06 111 GLN A O 1
ATOM 899 N N . TYR A 1 112 ? -9.760 -5.409 15.406 1.00 77.69 112 TYR A N 1
ATOM 900 C CA . TYR A 1 112 ? -9.485 -3.992 15.663 1.00 77.69 112 TYR A CA 1
ATOM 901 C C . TYR A 1 112 ? -10.667 -3.054 15.385 1.00 77.69 112 TYR A C 1
ATOM 903 O O . TYR A 1 112 ? -10.626 -1.891 15.777 1.00 77.69 112 TYR A O 1
ATOM 911 N N . GLY A 1 113 ? -11.728 -3.531 14.731 1.00 71.19 113 GLY A N 1
ATOM 912 C CA . GLY A 1 113 ? -12.903 -2.729 14.376 1.00 71.19 113 GLY A CA 1
ATOM 913 C C . GLY A 1 113 ? -13.875 -2.466 15.529 1.00 71.19 113 GLY A C 1
ATOM 914 O O . GLY A 1 113 ? -14.844 -1.732 15.344 1.00 71.19 113 GLY A O 1
ATOM 915 N N . THR A 1 114 ? -13.637 -3.035 16.714 1.00 63.84 114 THR A N 1
ATOM 916 C CA . THR A 1 114 ? -14.485 -2.852 17.899 1.00 63.84 114 THR A CA 1
ATOM 917 C C . THR A 1 114 ? -13.775 -2.058 18.999 1.00 63.84 114 THR A C 1
ATOM 919 O O . THR A 1 114 ? -12.757 -2.489 19.530 1.00 63.84 114 THR A O 1
ATOM 922 N N . GLU A 1 115 ? -14.377 -0.920 19.362 1.00 55.16 115 GLU A N 1
ATOM 923 C CA . GLU A 1 115 ? -14.234 -0.207 20.647 1.00 55.16 115 GLU A CA 1
ATOM 924 C C . GLU A 1 115 ? -12.840 0.290 21.063 1.00 55.16 115 GLU A C 1
ATOM 926 O O . GLU A 1 115 ? -12.481 0.266 22.240 1.00 55.16 115 GLU A O 1
ATOM 931 N N . ASN A 1 116 ? -12.065 0.848 20.134 1.00 62.62 116 ASN A N 1
ATOM 932 C CA . ASN A 1 116 ? -10.916 1.662 20.524 1.00 62.62 116 ASN A CA 1
ATOM 933 C C . ASN A 1 116 ? -10.905 2.965 19.720 1.00 62.62 116 ASN A C 1
ATOM 935 O O . ASN A 1 116 ? -10.578 2.959 18.540 1.00 62.62 116 ASN A O 1
ATOM 939 N N . GLU A 1 117 ? -11.253 4.096 20.350 1.00 63.66 117 GLU 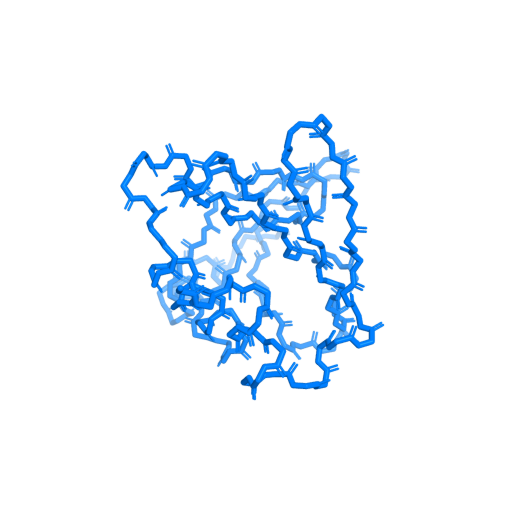A N 1
ATOM 940 C CA . GLU A 1 117 ? -11.282 5.427 19.701 1.00 63.66 117 GLU A CA 1
ATOM 941 C C . GLU A 1 117 ? -9.933 5.818 19.077 1.00 63.66 117 GLU A C 1
ATOM 943 O O . GLU A 1 117 ? -9.861 6.690 18.211 1.00 63.66 117 GLU A O 1
ATOM 948 N N . LYS A 1 118 ? -8.861 5.159 19.525 1.00 69.56 118 LYS A N 1
ATOM 949 C CA . LYS A 1 118 ? -7.499 5.354 19.044 1.00 69.56 118 LYS A CA 1
ATOM 950 C C . LYS A 1 118 ? -7.105 4.415 17.914 1.00 69.56 118 LYS A C 1
ATOM 952 O O . LYS A 1 118 ? -6.016 4.599 17.400 1.00 69.56 118 LYS A O 1
ATOM 957 N N . ILE A 1 119 ? -7.908 3.420 17.539 1.00 71.38 119 ILE A N 1
ATOM 958 C CA . ILE A 1 119 ? -7.555 2.479 16.470 1.00 71.38 119 ILE A CA 1
ATOM 959 C C . ILE A 1 119 ? -8.402 2.772 15.232 1.00 71.38 119 ILE A C 1
ATOM 961 O O . ILE A 1 119 ? -9.620 2.910 15.310 1.00 71.38 119 ILE A O 1
ATOM 965 N N . GLU A 1 120 ? -7.748 2.891 14.080 1.00 72.69 120 GLU A N 1
ATOM 966 C CA . GLU A 1 120 ? -8.400 3.052 12.783 1.00 72.69 120 GLU A CA 1
ATOM 967 C C . GLU A 1 120 ? -8.148 1.807 11.930 1.00 72.69 120 GLU A C 1
ATOM 969 O O . GLU A 1 120 ? -7.001 1.440 11.685 1.00 72.69 120 GLU A O 1
ATOM 974 N N . VAL A 1 121 ? -9.229 1.177 11.468 1.00 73.06 121 VAL A N 1
ATOM 975 C CA . VAL A 1 121 ? -9.191 0.189 10.385 1.00 73.06 121 VAL A CA 1
ATOM 976 C C . VAL A 1 121 ? -9.560 0.920 9.109 1.00 73.06 121 VAL A C 1
ATOM 978 O O . VAL A 1 121 ? -10.639 1.514 9.033 1.00 73.06 121 VAL A O 1
ATOM 981 N N . VAL A 1 122 ? -8.695 0.883 8.104 1.00 68.75 122 VAL A N 1
ATOM 982 C CA . VAL A 1 122 ? -8.942 1.617 6.864 1.00 68.75 122 VAL A CA 1
ATOM 983 C C . VAL A 1 122 ? -8.759 0.719 5.653 1.00 68.75 122 VAL A C 1
ATOM 985 O O . VAL A 1 122 ? -7.782 -0.020 5.535 1.00 68.75 122 VAL A O 1
ATOM 988 N N . SER A 1 123 ? -9.724 0.829 4.746 1.00 67.81 123 SER A N 1
ATOM 989 C CA . SER A 1 123 ? -9.704 0.237 3.413 1.00 67.81 123 SER A CA 1
ATOM 990 C C . SER A 1 123 ? -9.002 1.153 2.417 1.00 67.81 123 SER A C 1
ATOM 992 O O . SER A 1 123 ? -9.264 2.361 2.392 1.00 67.81 123 SER A O 1
ATOM 994 N N . PHE A 1 124 ? -8.208 0.562 1.533 1.00 66.62 124 PHE A N 1
ATOM 995 C CA . PHE A 1 124 ? -7.410 1.265 0.526 1.00 66.62 124 PHE A CA 1
ATOM 996 C C . PHE A 1 124 ? -8.242 1.853 -0.625 1.00 66.62 124 PHE A C 1
ATOM 998 O O . PHE A 1 124 ? -7.796 2.773 -1.311 1.00 66.62 124 PHE A O 1
ATOM 1005 N N . THR A 1 125 ? -9.471 1.364 -0.808 1.00 60.47 125 THR A N 1
ATOM 1006 C CA . THR A 1 125 ? -10.372 1.750 -1.906 1.00 60.47 125 THR A CA 1
ATOM 1007 C C . THR A 1 125 ? -11.500 2.698 -1.493 1.00 60.47 125 THR A C 1
ATOM 1009 O O . THR A 1 125 ? -12.174 3.241 -2.368 1.00 60.47 125 THR A O 1
ATOM 1012 N N . LYS A 1 126 ? -11.723 2.944 -0.191 1.00 56.16 126 LYS A N 1
ATOM 1013 C CA . LYS A 1 126 ? -12.734 3.930 0.228 1.00 56.16 126 LYS A CA 1
ATOM 1014 C C . LYS A 1 126 ? -12.248 5.345 -0.045 1.00 56.16 126 LYS A C 1
ATOM 1016 O O . LYS A 1 126 ? -11.245 5.788 0.513 1.00 56.16 126 LYS A O 1
ATOM 1021 N N . GLU A 1 127 ? -13.033 6.068 -0.830 1.00 49.69 127 GLU A N 1
ATOM 1022 C CA . GLU A 1 127 ? -13.084 7.524 -0.755 1.00 49.69 127 GLU A CA 1
ATOM 1023 C C . GLU A 1 127 ? -13.617 7.905 0.641 1.00 49.69 127 GLU A C 1
ATOM 1025 O O . GLU A 1 127 ? -14.575 7.292 1.122 1.00 49.69 127 GLU A O 1
ATOM 1030 N N . ASN A 1 128 ? -12.940 8.836 1.326 1.00 45.81 128 ASN A N 1
ATOM 1031 C CA . ASN A 1 128 ? -13.417 9.379 2.608 1.00 45.81 128 ASN A CA 1
ATOM 1032 C C . ASN A 1 128 ? -14.682 10.216 2.410 1.00 45.81 128 ASN A C 1
ATOM 1034 O O . ASN A 1 128 ? -14.704 11.005 1.438 1.00 45.81 128 ASN A O 1
#

Foldseek 3Di:
DDDLVRVCCVVPVVQVVQWDWDDDPPKIKIWTQFLPNQWIWIWICDPPFDIFTWINHQNETDTPPDSNCGSVNNNVVVVCLVVQQKWWKWFDDPVGIYTDDIDGLVVCCVVFVDDDPGIDTDHRHDND